Protein AF-A0A7Z9K3K5-F1 (afdb_monomer_lite)

Secondary structure (DSSP, 8-state):
-EETTEE-B-TTS-B---SSHHHHHHHHHHHHT--SS--TTT-HHHHHHHHHHHTGGGSHHHHHHHHH-

Radius of gyration: 13.38 Å; chains: 1; bounding box: 36×21×31 Å

Structure (mmCIF, N/CA/C/O backbone):
data_AF-A0A7Z9K3K5-F1
#
_entry.id   AF-A0A7Z9K3K5-F1
#
loop_
_atom_site.group_PDB
_atom_site.id
_atom_site.type_symbol
_atom_site.label_atom_id
_atom_site.label_alt_id
_atom_site.label_comp_id
_atom_site.label_asym_id
_atom_site.label_entity_id
_atom_site.label_seq_id
_atom_site.pdbx_PDB_ins_code
_atom_site.Cartn_x
_atom_site.Cartn_y
_atom_site.Cartn_z
_atom_site.occupancy
_atom_site.B_iso_or_equiv
_atom_site.auth_seq_id
_atom_site.auth_comp_id
_atom_site.auth_asym_id
_atom_site.auth_atom_id
_atom_site.pdbx_PDB_model_num
ATOM 1 N N . MET A 1 1 ? -9.755 3.730 -1.530 1.00 74.75 1 MET A N 1
ATOM 2 C CA . MET A 1 1 ? -9.494 2.854 -0.371 1.00 74.75 1 MET A CA 1
ATOM 3 C C . MET A 1 1 ? -9.363 3.748 0.842 1.00 74.75 1 MET A C 1
ATOM 5 O O . MET A 1 1 ? -8.596 4.705 0.790 1.00 74.75 1 MET A O 1
ATOM 9 N N . GLU A 1 2 ? -10.156 3.490 1.872 1.00 82.12 2 GLU A N 1
ATOM 10 C CA . GLU A 1 2 ? -10.280 4.343 3.054 1.00 82.12 2 GLU A CA 1
ATOM 11 C C . GLU A 1 2 ? -10.325 3.450 4.297 1.00 82.12 2 GLU A C 1
ATOM 13 O O . GLU A 1 2 ? -10.905 2.369 4.247 1.00 82.12 2 GLU A O 1
ATOM 18 N N . LEU A 1 3 ? -9.718 3.893 5.397 1.00 82.88 3 LEU A N 1
ATOM 19 C CA . LEU A 1 3 ? -9.842 3.270 6.717 1.00 82.88 3 LEU A CA 1
ATOM 20 C C . LEU A 1 3 ? -10.624 4.232 7.598 1.00 82.88 3 LEU A C 1
ATOM 22 O O . LEU A 1 3 ? -10.224 5.385 7.748 1.00 82.88 3 LEU A O 1
ATOM 26 N N . ASN A 1 4 ? -11.744 3.781 8.162 1.00 83.06 4 ASN A N 1
ATOM 27 C CA . ASN A 1 4 ? -12.615 4.615 9.000 1.00 83.06 4 ASN A CA 1
ATOM 28 C C . ASN A 1 4 ? -13.056 5.925 8.310 1.00 83.06 4 ASN A C 1
ATOM 30 O O . ASN A 1 4 ? -13.120 6.981 8.937 1.00 83.06 4 ASN A O 1
ATOM 34 N N . GLY A 1 5 ? -13.304 5.874 6.994 1.00 85.81 5 GLY A N 1
ATOM 35 C CA . GLY A 1 5 ? -13.672 7.046 6.188 1.00 85.81 5 GLY A CA 1
ATOM 36 C C . GLY A 1 5 ? -12.536 8.052 5.965 1.00 85.81 5 GLY A C 1
ATOM 37 O O . GLY A 1 5 ? -12.784 9.161 5.500 1.00 85.81 5 GLY A O 1
ATOM 38 N N . GLN A 1 6 ? -11.294 7.699 6.313 1.00 87.19 6 GLN A N 1
ATOM 39 C CA . GLN A 1 6 ? -10.106 8.500 6.031 1.00 87.19 6 GLN A CA 1
ATOM 40 C C . GLN A 1 6 ? -9.283 7.861 4.907 1.00 87.19 6 GLN A C 1
ATOM 42 O O . GLN A 1 6 ? -9.078 6.643 4.903 1.00 87.19 6 GLN A O 1
ATOM 47 N N . PRO A 1 7 ? -8.751 8.658 3.964 1.00 89.06 7 PRO A N 1
ATOM 48 C CA . PRO A 1 7 ? -7.865 8.141 2.936 1.00 89.06 7 PRO A CA 1
ATOM 49 C C . PRO A 1 7 ? -6.585 7.606 3.573 1.00 89.06 7 PRO A C 1
ATOM 51 O O . PRO A 1 7 ? -5.953 8.267 4.400 1.00 89.06 7 PRO A O 1
ATOM 54 N N . ILE A 1 8 ? -6.169 6.422 3.138 1.00 90.06 8 ILE A N 1
ATOM 55 C CA . ILE A 1 8 ? -4.963 5.780 3.656 1.00 90.06 8 ILE A CA 1
ATOM 56 C C . ILE A 1 8 ? -3.734 6.555 3.181 1.00 90.06 8 ILE A C 1
ATOM 58 O O . ILE A 1 8 ? -3.626 6.961 2.016 1.00 90.06 8 ILE A O 1
ATOM 62 N N . LYS A 1 9 ? -2.809 6.783 4.113 1.00 92.88 9 LYS A N 1
ATOM 63 C CA . LYS A 1 9 ? -1.568 7.516 3.878 1.00 92.88 9 LYS A CA 1
ATOM 64 C C . LYS A 1 9 ? -0.372 6.583 3.960 1.00 92.88 9 LYS A C 1
ATOM 66 O O . LYS A 1 9 ? -0.355 5.650 4.759 1.00 92.88 9 LYS A O 1
ATOM 71 N N . THR A 1 10 ? 0.637 6.883 3.158 1.00 93.19 10 THR A N 1
ATOM 72 C CA . THR A 1 10 ? 1.960 6.285 3.299 1.00 93.19 10 THR A CA 1
ATOM 73 C C . THR A 1 10 ? 2.655 6.840 4.552 1.00 93.19 10 THR A C 1
ATOM 75 O O . THR A 1 10 ? 2.283 7.923 5.028 1.00 93.19 10 THR A O 1
ATOM 78 N N . PRO A 1 11 ? 3.684 6.164 5.097 1.00 92.50 11 PRO A N 1
ATOM 79 C CA . PRO A 1 11 ? 4.527 6.721 6.157 1.00 92.50 11 PRO A CA 1
A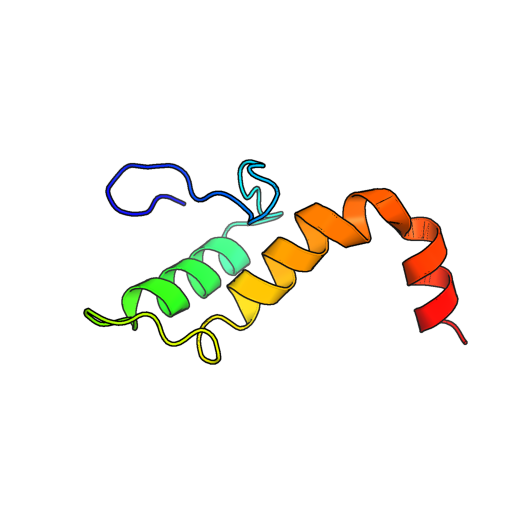TOM 80 C C . PRO A 1 11 ? 5.119 8.096 5.800 1.00 92.50 11 PRO A C 1
ATOM 82 O O . PRO A 1 11 ? 5.229 8.966 6.663 1.00 92.50 11 PRO A O 1
ATOM 85 N N . GLY A 1 12 ? 5.408 8.339 4.516 1.00 93.75 12 GLY A N 1
ATOM 86 C CA . GLY A 1 12 ? 5.805 9.637 3.964 1.00 93.75 12 GLY A CA 1
ATOM 87 C C . GLY A 1 12 ? 4.685 10.684 3.871 1.00 93.75 12 GLY A C 1
ATOM 88 O O . GLY A 1 12 ? 4.883 11.735 3.262 1.00 93.75 12 GLY A O 1
ATOM 89 N N . LYS A 1 13 ? 3.509 10.426 4.460 1.00 92.94 13 LYS A N 1
ATOM 90 C CA . LYS A 1 13 ? 2.312 11.291 4.474 1.00 92.94 13 LYS A CA 1
ATOM 91 C C . LYS A 1 13 ? 1.701 11.564 3.094 1.00 92.94 13 LYS A C 1
ATOM 93 O O . LYS A 1 13 ? 0.873 12.469 2.952 1.00 92.94 13 LYS A O 1
ATOM 98 N N . ARG A 1 14 ? 2.049 10.776 2.075 1.00 90.75 14 ARG A N 1
ATOM 99 C CA . ARG A 1 14 ? 1.425 10.849 0.747 1.00 90.75 14 ARG A CA 1
ATOM 100 C C . ARG A 1 14 ? 0.110 10.074 0.764 1.00 90.75 14 ARG A C 1
ATOM 102 O O . ARG A 1 14 ? -0.056 9.134 1.534 1.00 90.75 14 ARG A O 1
ATOM 109 N N . THR A 1 15 ? -0.852 10.468 -0.066 1.00 92.88 15 THR A N 1
ATOM 110 C CA . THR A 1 15 ? -2.033 9.620 -0.299 1.00 92.88 15 THR A CA 1
ATOM 111 C C . THR A 1 15 ? -1.587 8.345 -1.006 1.00 92.88 15 THR A C 1
ATOM 113 O O . THR A 1 15 ? -0.909 8.434 -2.028 1.00 92.88 15 THR A O 1
ATOM 116 N N . LEU A 1 16 ? -1.962 7.178 -0.477 1.00 93.06 16 LEU A N 1
ATOM 117 C CA . LEU A 1 16 ? -1.643 5.900 -1.105 1.00 93.06 16 LEU A CA 1
ATOM 118 C C . LEU A 1 16 ? -2.541 5.696 -2.334 1.00 93.06 16 LEU A C 1
ATOM 120 O O . LEU A 1 16 ? -3.711 5.332 -2.216 1.00 93.06 16 LEU A O 1
ATOM 124 N N . VAL A 1 17 ? -1.989 5.965 -3.517 1.00 93.31 17 VAL A N 1
ATOM 125 C CA . VAL A 1 17 ? -2.658 5.766 -4.809 1.00 93.31 17 VAL A CA 1
ATOM 126 C C . VAL A 1 17 ? -2.165 4.462 -5.422 1.00 93.31 17 VAL A C 1
ATOM 128 O O . VAL A 1 17 ? -0.961 4.244 -5.541 1.00 93.31 17 VAL A O 1
ATOM 131 N N . LEU A 1 18 ? -3.099 3.596 -5.810 1.00 94.69 18 LEU A N 1
ATOM 132 C CA . LEU A 1 18 ? -2.809 2.273 -6.358 1.00 94.69 18 LEU A CA 1
ATOM 133 C C . LEU A 1 18 ? -3.135 2.231 -7.861 1.00 94.69 18 LEU A C 1
ATOM 135 O O . LEU A 1 18 ? -4.110 2.853 -8.281 1.00 94.69 18 LEU A O 1
ATOM 139 N N . PRO A 1 19 ? -2.365 1.486 -8.675 1.00 93.69 19 PRO A N 1
ATOM 140 C CA . PRO A 1 19 ? -2.515 1.448 -10.132 1.00 93.69 19 PRO A CA 1
ATOM 141 C C . PRO A 1 19 ? -3.766 0.707 -10.634 1.00 93.69 19 PRO A C 1
ATOM 143 O O . PRO A 1 19 ? -4.038 0.734 -11.831 1.00 93.69 19 PRO A O 1
ATOM 146 N N . GLY A 1 20 ? -4.527 0.033 -9.765 1.00 95.19 20 GLY A N 1
ATOM 147 C CA . GLY A 1 20 ? -5.729 -0.690 -10.178 1.00 95.19 20 GLY A CA 1
ATOM 148 C C . GLY A 1 20 ? -6.547 -1.264 -9.024 1.00 95.19 20 GLY A C 1
ATOM 149 O O . GLY A 1 20 ? -6.063 -1.390 -7.896 1.00 95.19 20 GLY A O 1
ATOM 150 N N . CYS A 1 21 ? -7.794 -1.634 -9.330 1.00 94.69 21 CYS A N 1
ATOM 151 C CA . CYS A 1 21 ? -8.767 -2.122 -8.350 1.00 94.69 21 CYS A CA 1
ATOM 152 C C . CYS A 1 21 ? -8.342 -3.431 -7.679 1.00 94.69 21 CYS A C 1
ATOM 154 O O . CYS A 1 21 ? -8.426 -3.519 -6.463 1.00 94.69 21 CYS A O 1
ATOM 156 N N . ALA A 1 22 ? -7.808 -4.401 -8.427 1.00 96.06 22 ALA A N 1
ATOM 157 C CA . ALA A 1 22 ? -7.434 -5.703 -7.865 1.00 96.06 22 ALA A CA 1
ATOM 158 C C . ALA A 1 22 ? -6.400 -5.592 -6.726 1.00 96.06 22 ALA A C 1
ATOM 160 O O . ALA A 1 22 ? -6.513 -6.271 -5.708 1.00 96.06 22 ALA A O 1
ATOM 161 N N . LEU A 1 23 ? -5.413 -4.696 -6.864 1.00 95.56 23 LEU A N 1
ATOM 162 C CA . LEU A 1 23 ? -4.437 -4.446 -5.800 1.00 95.56 23 LEU A CA 1
ATOM 163 C C . LEU A 1 23 ? -5.075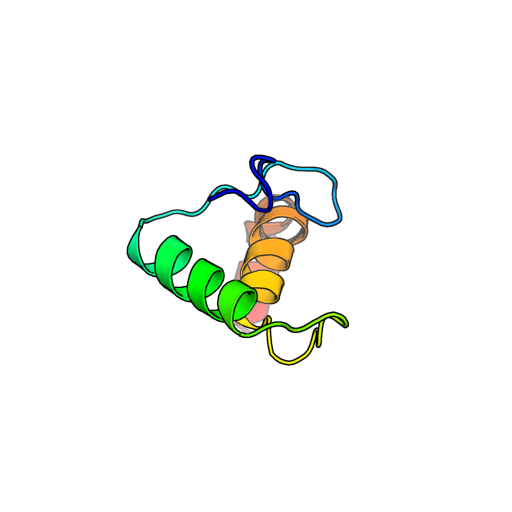 -3.717 -4.610 1.00 95.56 23 LEU A C 1
ATOM 165 O O . LEU A 1 23 ? -4.757 -4.025 -3.466 1.00 95.56 23 LEU A O 1
ATOM 169 N N . ALA A 1 24 ? -5.984 -2.774 -4.870 1.00 95.12 24 ALA A N 1
ATOM 170 C CA . ALA A 1 24 ? -6.717 -2.084 -3.813 1.00 95.12 24 ALA A CA 1
ATOM 171 C C . ALA A 1 24 ? -7.598 -3.041 -3.002 1.00 95.12 24 ALA A C 1
ATOM 173 O O . ALA A 1 24 ? -7.615 -2.955 -1.780 1.00 95.12 24 ALA A O 1
ATOM 174 N N . GLU A 1 25 ? -8.278 -3.977 -3.660 1.00 95.44 25 GLU A N 1
ATOM 175 C CA . GLU A 1 25 ? -9.079 -5.017 -3.009 1.00 95.44 25 GLU A CA 1
ATOM 176 C C . GLU A 1 25 ? -8.208 -5.977 -2.197 1.00 95.44 25 GLU A C 1
ATOM 178 O O . GLU A 1 25 ? -8.553 -6.316 -1.069 1.00 95.44 25 GLU A O 1
ATOM 183 N N . ALA A 1 26 ? -7.064 -6.398 -2.742 1.00 95.50 26 ALA A N 1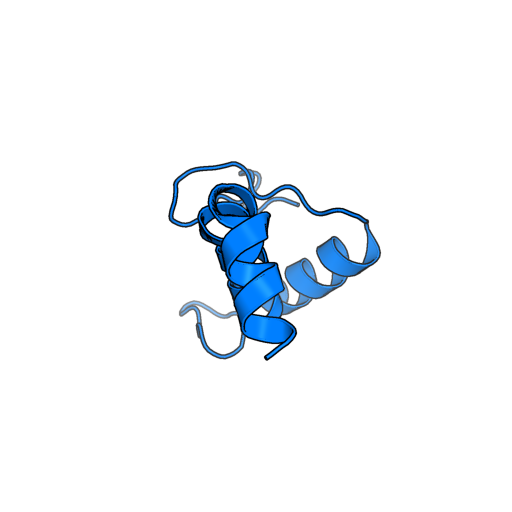
ATOM 184 C CA . ALA A 1 26 ? -6.142 -7.274 -2.030 1.00 95.50 26 ALA A CA 1
ATOM 185 C C . ALA A 1 26 ? -5.579 -6.605 -0.767 1.00 95.50 26 ALA A C 1
ATOM 187 O O . ALA A 1 26 ? -5.559 -7.228 0.289 1.00 95.50 26 ALA A O 1
ATOM 188 N N . ILE A 1 27 ? -5.189 -5.328 -0.854 1.00 95.31 27 ILE A N 1
ATOM 189 C CA . ILE A 1 27 ? -4.735 -4.558 0.308 1.00 95.31 27 ILE A CA 1
ATOM 190 C C . ILE A 1 27 ? -5.878 -4.351 1.306 1.00 95.31 27 ILE A C 1
ATOM 192 O O . ILE A 1 27 ? -5.668 -4.532 2.500 1.00 95.31 27 ILE A O 1
ATOM 196 N N . ALA A 1 28 ? -7.086 -4.011 0.848 1.00 93.81 28 ALA A N 1
ATOM 197 C CA . ALA A 1 28 ? -8.238 -3.859 1.735 1.00 93.81 28 ALA A CA 1
ATOM 198 C C . ALA A 1 28 ? -8.475 -5.128 2.568 1.00 93.81 28 ALA A C 1
ATOM 200 O O . ALA A 1 28 ? -8.633 -5.025 3.780 1.00 93.81 28 ALA A O 1
ATOM 201 N N . ARG A 1 29 ? -8.362 -6.315 1.955 1.00 94.12 29 ARG A N 1
ATOM 202 C CA . ARG A 1 29 ? -8.455 -7.594 2.673 1.00 94.12 29 ARG A CA 1
ATOM 203 C C . ARG A 1 29 ? -7.381 -7.750 3.747 1.00 94.12 29 ARG A C 1
ATOM 205 O O . ARG A 1 29 ? -7.710 -8.202 4.835 1.00 94.12 29 ARG A O 1
ATOM 212 N N . GLU A 1 30 ? -6.126 -7.359 3.489 1.00 94.50 30 GLU A N 1
ATOM 213 C CA . GLU A 1 30 ? -5.072 -7.394 4.523 1.00 94.50 30 GLU A CA 1
ATOM 214 C C . GLU A 1 30 ? -5.449 -6.553 5.749 1.00 94.50 30 GLU A C 1
ATOM 216 O O . GLU A 1 30 ? -5.149 -6.932 6.882 1.00 94.50 30 GLU A O 1
ATOM 221 N N . TRP A 1 31 ? -6.100 -5.409 5.524 1.00 92.44 31 TRP A N 1
ATOM 222 C CA . TRP A 1 31 ? -6.567 -4.524 6.588 1.00 92.44 31 TRP A CA 1
ATOM 223 C C . TRP A 1 31 ? -7.805 -5.064 7.306 1.00 92.44 31 TRP A C 1
ATOM 225 O O . TRP A 1 31 ? -7.886 -4.949 8.525 1.00 92.44 31 TRP A O 1
ATOM 235 N N . GLU A 1 32 ? -8.736 -5.692 6.587 1.00 92.25 32 GLU A N 1
ATOM 236 C CA . GLU A 1 32 ? -9.920 -6.337 7.172 1.00 92.25 32 GLU A CA 1
ATOM 237 C C . GLU A 1 32 ? -9.560 -7.508 8.097 1.00 92.25 32 GLU A C 1
ATOM 239 O O . GLU A 1 32 ? -10.309 -7.805 9.023 1.00 92.25 32 GLU A O 1
ATOM 244 N N . THR A 1 33 ? -8.413 -8.165 7.888 1.00 91.56 33 THR A N 1
ATOM 245 C CA . THR A 1 33 ? -7.951 -9.246 8.773 1.00 91.56 33 THR A CA 1
ATOM 246 C C . THR A 1 33 ? -7.268 -8.761 10.055 1.00 91.56 33 THR A C 1
ATOM 248 O O . THR A 1 33 ? -6.867 -9.594 10.867 1.00 91.56 33 THR A O 1
ATOM 251 N N . GLN A 1 34 ? -7.077 -7.451 10.241 1.00 90.75 34 GLN A N 1
ATOM 252 C CA . GLN A 1 34 ? -6.426 -6.909 11.438 1.00 90.75 34 GLN A CA 1
ATOM 253 C C . GLN A 1 34 ? -7.413 -6.799 12.609 1.00 90.75 34 GLN A C 1
ATOM 255 O O . GLN A 1 34 ? -8.583 -6.473 12.422 1.00 90.75 34 GLN A O 1
ATOM 260 N N . GLY A 1 35 ? -6.928 -7.064 13.824 1.00 89.44 35 GLY A N 1
ATOM 261 C CA . GLY A 1 35 ? -7.680 -6.853 15.064 1.00 89.44 35 GLY A CA 1
ATOM 262 C C . GLY A 1 35 ? -7.372 -5.497 15.705 1.00 89.44 35 GLY A C 1
ATOM 263 O O . GLY A 1 35 ? -6.944 -4.559 15.036 1.00 89.44 35 GLY A O 1
ATOM 264 N N . ASP A 1 36 ? -7.525 -5.406 17.030 1.00 89.88 36 ASP A N 1
ATOM 265 C CA . ASP A 1 36 ? -7.185 -4.198 17.803 1.00 89.88 36 ASP A CA 1
ATOM 266 C C . ASP A 1 36 ? -5.708 -3.790 17.687 1.00 89.88 36 ASP A C 1
ATOM 268 O O . ASP A 1 36 ? -5.369 -2.611 17.782 1.00 89.88 36 ASP A O 1
ATOM 272 N N . THR A 1 37 ? -4.819 -4.767 17.489 1.00 91.88 37 THR A N 1
ATOM 273 C CA . THR A 1 37 ? -3.395 -4.537 17.226 1.00 91.88 37 THR A CA 1
ATOM 274 C C . THR A 1 37 ? -3.083 -4.890 15.782 1.00 91.88 37 THR A C 1
ATOM 276 O O . THR A 1 37 ? -3.446 -5.962 15.300 1.00 91.88 37 THR A O 1
ATOM 279 N N . VAL A 1 38 ? -2.403 -3.974 15.096 1.00 90.88 38 VAL A N 1
ATOM 280 C CA . VAL A 1 38 ? -2.004 -4.159 13.701 1.00 90.88 38 VAL A CA 1
ATOM 281 C C . VAL A 1 38 ? -0.727 -4.989 13.635 1.00 90.88 38 VAL A C 1
ATOM 283 O O . VAL A 1 38 ? 0.329 -4.562 14.107 1.00 90.88 38 VAL A O 1
ATOM 286 N N . GLU A 1 39 ? -0.806 -6.137 12.971 1.00 92.94 39 GLU A N 1
ATOM 287 C CA . GLU A 1 39 ? 0.323 -7.031 12.743 1.00 92.94 39 GLU A CA 1
ATOM 288 C C . GLU A 1 39 ? 0.999 -6.693 11.409 1.00 92.94 39 GLU A C 1
ATOM 290 O O . GLU A 1 39 ? 0.604 -7.139 10.330 1.00 92.94 39 GLU A O 1
ATOM 295 N N . LEU A 1 40 ? 2.063 -5.887 11.473 1.00 90.56 40 LEU A N 1
ATOM 296 C CA . LEU A 1 40 ? 2.739 -5.343 10.286 1.00 90.56 40 LEU A CA 1
ATOM 297 C C . LEU A 1 40 ? 3.275 -6.410 9.317 1.00 90.56 40 LEU A C 1
ATOM 299 O O . LEU A 1 40 ? 3.463 -6.118 8.135 1.00 90.56 40 LEU A O 1
ATOM 303 N N . TYR A 1 41 ? 3.545 -7.629 9.790 1.00 90.56 41 TYR A N 1
ATOM 304 C CA . TYR A 1 41 ? 4.021 -8.718 8.933 1.00 90.56 41 TYR A CA 1
ATOM 305 C C . TYR A 1 41 ? 2.923 -9.290 8.024 1.00 90.56 41 TYR A C 1
ATOM 307 O O . TYR A 1 41 ? 3.253 -9.861 6.988 1.00 90.56 41 TYR A O 1
ATOM 315 N N . VAL A 1 42 ? 1.644 -9.109 8.377 1.00 91.69 42 VAL A N 1
ATOM 316 C CA . VAL A 1 42 ? 0.487 -9.530 7.565 1.00 91.69 42 VAL A CA 1
ATOM 317 C C . VAL A 1 42 ? 0.178 -8.510 6.466 1.00 91.69 42 VAL A C 1
ATOM 319 O O . VAL A 1 42 ? -0.351 -8.868 5.421 1.00 91.69 42 VAL A O 1
ATOM 322 N N . LEU A 1 43 ? 0.565 -7.248 6.666 1.00 93.88 43 LEU A N 1
ATOM 323 C CA . LEU A 1 43 ? 0.352 -6.143 5.728 1.00 93.88 43 LEU A CA 1
ATOM 324 C C . LEU A 1 43 ? 1.424 -6.092 4.616 1.00 93.88 43 LEU A C 1
ATOM 326 O O . LEU A 1 43 ? 2.046 -5.050 4.381 1.00 93.88 43 LEU A O 1
ATOM 330 N N . LEU A 1 44 ? 1.710 -7.217 3.957 1.00 95.69 44 LEU A N 1
ATOM 331 C CA . LEU A 1 44 ? 2.794 -7.323 2.974 1.00 95.69 44 LEU A CA 1
ATOM 332 C C . LEU A 1 44 ? 2.562 -6.429 1.748 1.00 95.69 44 LEU A C 1
ATOM 334 O O . LEU A 1 44 ? 3.452 -5.660 1.377 1.00 95.69 44 LEU A O 1
ATOM 338 N N . LEU A 1 45 ? 1.385 -6.498 1.126 1.00 96.31 45 LEU A N 1
ATOM 339 C CA . LEU A 1 45 ? 1.046 -5.704 -0.056 1.00 96.31 45 LEU A CA 1
ATOM 340 C C . LEU A 1 45 ? 0.996 -4.219 0.290 1.00 96.31 45 LEU A C 1
ATOM 342 O O . LEU A 1 45 ? 1.519 -3.393 -0.457 1.00 96.31 45 LEU A O 1
ATOM 346 N N . THR A 1 46 ? 0.450 -3.879 1.457 1.00 95.44 46 THR A N 1
ATOM 347 C CA . THR A 1 46 ? 0.468 -2.513 1.991 1.00 95.44 46 THR A CA 1
ATOM 348 C C . THR A 1 46 ? 1.899 -1.987 2.127 1.00 95.44 46 THR A C 1
ATOM 350 O O . THR A 1 46 ? 2.197 -0.871 1.700 1.00 95.44 46 THR A O 1
ATOM 353 N N . ARG A 1 47 ? 2.814 -2.783 2.696 1.00 95.19 47 ARG A N 1
ATOM 354 C CA . ARG A 1 47 ? 4.226 -2.402 2.857 1.00 95.19 47 ARG A CA 1
ATOM 355 C C . ARG A 1 47 ? 4.919 -2.213 1.513 1.00 95.19 47 ARG A C 1
ATOM 357 O O . ARG A 1 47 ? 5.598 -1.207 1.336 1.00 95.19 47 ARG A O 1
ATOM 364 N N . LEU A 1 48 ? 4.706 -3.124 0.565 1.00 95.69 48 LEU A N 1
ATOM 365 C CA . LEU A 1 48 ? 5.245 -3.000 -0.791 1.00 95.69 48 LEU A CA 1
ATOM 366 C C . LEU A 1 48 ? 4.722 -1.741 -1.490 1.00 95.69 48 LEU A C 1
ATOM 368 O O . LEU A 1 48 ? 5.502 -1.010 -2.096 1.00 95.69 48 LEU A O 1
ATOM 372 N N . ALA A 1 49 ? 3.427 -1.445 -1.362 1.00 96.00 49 ALA A N 1
ATOM 373 C CA . ALA A 1 49 ? 2.825 -0.254 -1.949 1.00 96.00 49 ALA A CA 1
ATOM 374 C C . ALA A 1 49 ? 3.375 1.041 -1.322 1.00 96.00 49 ALA A C 1
ATOM 376 O O . ALA A 1 49 ? 3.667 1.996 -2.041 1.00 96.00 49 ALA A O 1
ATOM 377 N N . ASN A 1 50 ? 3.601 1.055 -0.005 1.00 95.25 50 ASN A N 1
ATOM 378 C CA . ASN A 1 50 ? 4.256 2.169 0.683 1.00 95.25 50 ASN A CA 1
ATOM 379 C C . ASN A 1 50 ? 5.693 2.375 0.187 1.00 95.25 50 ASN A C 1
ATOM 381 O O . ASN A 1 50 ? 6.058 3.491 -0.174 1.00 95.25 50 ASN A O 1
ATOM 385 N N . SER A 1 51 ? 6.493 1.307 0.106 1.00 95.19 51 SER A N 1
ATOM 386 C CA . SER A 1 51 ? 7.857 1.371 -0.434 1.00 95.19 51 SER A CA 1
ATOM 387 C C . SER A 1 51 ? 7.872 1.856 -1.883 1.00 95.19 51 SER A C 1
ATOM 389 O O . SER A 1 51 ? 8.693 2.698 -2.245 1.00 95.19 51 SER A O 1
ATOM 391 N N . ALA A 1 52 ? 6.934 1.387 -2.707 1.00 95.19 52 ALA A N 1
ATOM 392 C CA . ALA A 1 52 ? 6.804 1.847 -4.081 1.00 95.19 52 ALA A CA 1
ATOM 393 C C . ALA A 1 52 ? 6.514 3.358 -4.154 1.00 95.19 52 ALA A C 1
ATOM 395 O O . ALA A 1 52 ? 7.139 4.062 -4.945 1.00 95.19 52 ALA A O 1
ATOM 396 N N . ALA A 1 53 ? 5.609 3.865 -3.314 1.00 93.88 53 ALA A N 1
ATOM 397 C CA . ALA A 1 53 ? 5.166 5.259 -3.337 1.00 93.88 53 ALA A CA 1
ATOM 398 C C . ALA A 1 53 ? 6.154 6.254 -2.695 1.00 93.88 53 ALA A C 1
ATOM 400 O O . ALA A 1 53 ? 6.306 7.379 -3.186 1.00 93.88 53 ALA A O 1
ATOM 401 N N . ASP A 1 54 ? 6.813 5.868 -1.601 1.00 94.62 54 ASP A N 1
ATOM 402 C CA . ASP A 1 54 ? 7.700 6.757 -0.840 1.00 94.62 54 ASP A CA 1
ATOM 403 C C . ASP A 1 54 ? 9.167 6.656 -1.274 1.00 94.62 54 ASP A C 1
ATOM 405 O O . ASP A 1 54 ? 9.891 7.648 -1.192 1.00 94.62 54 ASP A O 1
ATOM 409 N N . TYR A 1 55 ? 9.611 5.492 -1.753 1.00 93.56 55 TYR A N 1
ATOM 410 C CA . TYR A 1 55 ? 11.013 5.252 -2.099 1.00 93.56 55 TYR A CA 1
ATOM 411 C C . TYR A 1 55 ? 11.207 5.077 -3.607 1.00 93.56 55 TYR A C 1
ATOM 413 O O . TYR A 1 55 ? 11.793 5.944 -4.259 1.00 93.56 55 TYR A O 1
ATOM 421 N N . VAL A 1 56 ? 10.643 4.013 -4.187 1.00 94.31 56 VAL A N 1
ATOM 422 C CA . VAL A 1 56 ? 10.904 3.636 -5.590 1.00 94.31 56 VAL A CA 1
ATOM 423 C C . VAL A 1 56 ? 10.446 4.720 -6.561 1.00 94.31 56 VAL A C 1
ATOM 425 O O . VAL A 1 56 ? 11.153 5.022 -7.516 1.00 94.31 56 VAL A O 1
ATOM 428 N N . ALA A 1 57 ? 9.303 5.362 -6.314 1.00 91.81 57 ALA A N 1
ATOM 429 C CA . ALA A 1 57 ? 8.805 6.437 -7.168 1.00 91.81 57 ALA A CA 1
ATOM 430 C C . ALA A 1 57 ? 9.786 7.618 -7.285 1.00 91.81 57 ALA A C 1
ATOM 432 O O . ALA A 1 57 ? 9.854 8.243 -8.339 1.00 91.81 57 ALA A O 1
ATOM 433 N N . ASN A 1 58 ? 10.562 7.907 -6.233 1.00 92.12 58 ASN A N 1
ATOM 434 C CA . ASN A 1 58 ? 11.537 9.001 -6.235 1.00 92.12 58 ASN A CA 1
ATOM 435 C C . ASN A 1 58 ? 12.912 8.576 -6.793 1.00 92.12 58 ASN A C 1
ATOM 437 O O . ASN A 1 58 ? 13.698 9.440 -7.167 1.00 92.12 58 ASN A O 1
ATOM 441 N N . GLN A 1 59 ? 13.221 7.273 -6.827 1.00 94.88 59 GLN A N 1
ATOM 442 C CA . GL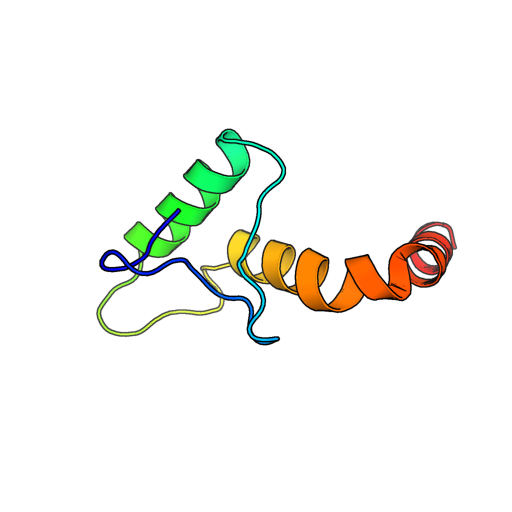N A 1 59 ? 14.543 6.728 -7.184 1.00 94.88 59 GLN A CA 1
ATOM 443 C C . GLN A 1 59 ? 14.462 5.619 -8.243 1.00 94.88 59 GLN A C 1
ATOM 445 O O . GLN A 1 59 ? 15.268 4.692 -8.255 1.00 94.88 59 GLN A O 1
ATOM 450 N N . ARG A 1 60 ? 13.474 5.697 -9.140 1.00 92.88 60 ARG A N 1
ATOM 451 C CA . ARG A 1 60 ? 13.120 4.598 -10.048 1.00 92.88 60 ARG A CA 1
ATOM 452 C C . ARG A 1 60 ? 14.305 4.083 -10.863 1.00 92.88 60 ARG A C 1
ATOM 454 O O . ARG A 1 60 ? 14.460 2.875 -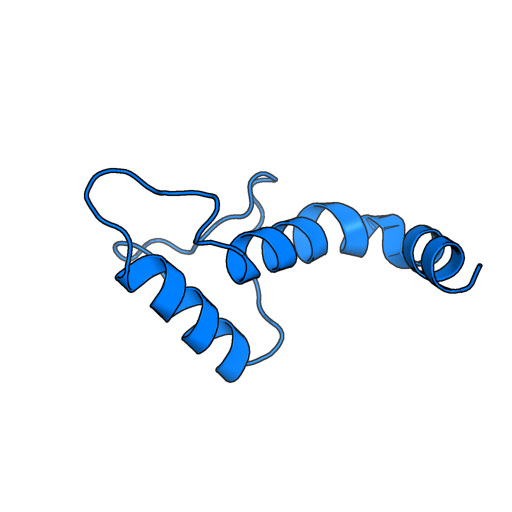10.967 1.00 92.88 60 ARG A O 1
ATOM 461 N N . GLU A 1 61 ? 15.108 4.975 -11.439 1.00 94.50 61 GLU A N 1
ATOM 462 C CA . GLU A 1 61 ? 16.250 4.583 -12.278 1.00 94.50 61 GLU A CA 1
ATOM 463 C C . GLU A 1 61 ? 17.303 3.797 -11.493 1.00 94.50 61 GLU A C 1
ATOM 465 O O . GLU A 1 61 ? 17.765 2.764 -11.964 1.00 94.50 61 GLU A O 1
ATOM 470 N N . LEU A 1 62 ? 17.623 4.238 -10.272 1.00 94.06 62 LEU A N 1
ATOM 471 C CA . LEU A 1 62 ? 18.566 3.543 -9.394 1.00 94.06 62 LEU A CA 1
ATOM 472 C C . LEU A 1 62 ? 18.063 2.136 -9.056 1.00 94.06 62 LEU A C 1
ATOM 474 O O . LEU A 1 62 ? 18.776 1.165 -9.279 1.00 94.06 62 LEU A O 1
ATOM 478 N N . VAL A 1 63 ? 16.805 2.028 -8.619 1.00 92.88 63 VAL A N 1
ATOM 479 C CA . VAL A 1 63 ? 16.192 0.742 -8.250 1.00 92.88 63 VAL A CA 1
ATOM 480 C C . VAL A 1 63 ? 16.110 -0.210 -9.446 1.00 92.88 63 VAL A C 1
ATOM 482 O O . VAL A 1 63 ? 16.284 -1.412 -9.288 1.00 92.88 63 VAL A O 1
ATOM 485 N N . VAL A 1 64 ? 15.840 0.299 -10.652 1.00 95.06 64 VAL A N 1
ATOM 486 C CA . VAL A 1 64 ? 15.833 -0.530 -11.866 1.00 95.06 64 VAL A CA 1
ATOM 487 C C . VAL A 1 64 ? 17.223 -1.089 -12.152 1.00 95.06 64 VAL A C 1
ATOM 489 O O . VAL A 1 64 ? 17.324 -2.269 -12.470 1.00 95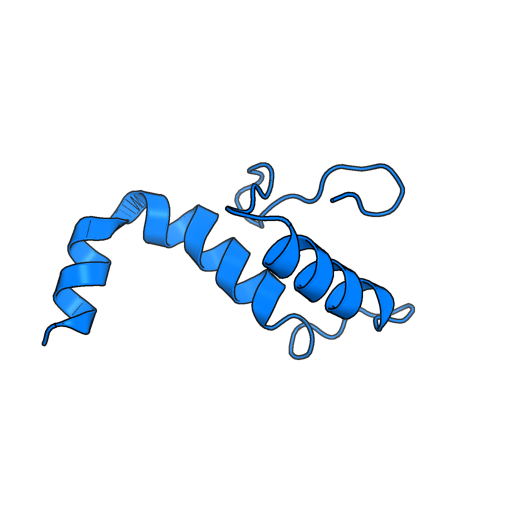.06 64 VAL A O 1
ATOM 492 N N . ASN A 1 65 ? 18.275 -0.281 -12.016 1.00 95.38 65 ASN A N 1
ATOM 493 C CA . ASN A 1 65 ? 19.642 -0.743 -12.249 1.00 95.38 65 ASN A CA 1
ATOM 494 C C . ASN A 1 65 ? 20.050 -1.832 -11.245 1.00 95.38 65 ASN A C 1
ATOM 496 O O . ASN A 1 65 ? 20.553 -2.862 -11.676 1.00 95.38 65 ASN A O 1
ATOM 500 N N . GLU A 1 66 ? 19.735 -1.670 -9.954 1.00 92.94 66 GLU A N 1
ATOM 501 C CA . GLU A 1 66 ? 20.032 -2.679 -8.919 1.00 92.94 66 GLU A CA 1
ATOM 502 C C . GLU A 1 66 ? 19.355 -4.039 -9.164 1.00 92.94 66 GLU A C 1
ATOM 504 O O . GLU A 1 66 ? 19.843 -5.061 -8.700 1.00 92.94 66 GLU A O 1
ATOM 509 N N . VAL A 1 67 ? 18.212 -4.069 -9.859 1.00 90.19 67 VAL A N 1
ATOM 510 C CA . VAL A 1 67 ? 17.477 -5.314 -10.157 1.00 90.19 67 VAL A CA 1
ATOM 511 C C . VAL A 1 67 ? 18.027 -6.036 -11.393 1.00 90.19 67 VAL A C 1
ATOM 513 O O . VAL A 1 67 ? 17.765 -7.224 -11.574 1.00 90.19 67 VAL A O 1
ATOM 516 N N . VAL A 1 68 ? 18.722 -5.319 -12.279 1.00 88.62 68 VAL A N 1
ATOM 517 C CA . VAL A 1 68 ? 19.241 -5.859 -13.547 1.00 88.62 68 VAL A CA 1
ATOM 518 C C . VAL A 1 68 ? 20.657 -6.438 -13.394 1.00 88.62 68 VAL A C 1
ATOM 520 O O . VAL A 1 68 ? 21.074 -7.214 -14.255 1.00 88.62 68 VAL A O 1
ATOM 523 N N . GLU A 1 69 ? 21.369 -6.094 -12.316 1.00 66.25 69 GLU A N 1
ATOM 524 C CA . GLU A 1 69 ? 22.653 -6.701 -11.913 1.00 66.25 69 GLU A CA 1
ATOM 525 C C . GLU A 1 69 ? 22.481 -8.083 -11.258 1.00 66.25 69 GLU A C 1
ATOM 527 O O . GLU A 1 69 ? 23.322 -8.966 -11.552 1.00 66.25 69 GLU A O 1
#

Sequence (69 aa):
MELNGQPIKTPGKRTLVLPGCALAEAIAREWETQGDTVELYVLLLTRLANSAADYVANQRELVVNEVVE

pLDDT: mean 92.04, std 4.87, range [66.25, 96.31]

Foldseek 3Di:
DADPNHFDAAPVRHRQDDPDDVLVVVQVVLVVPDDPDRDVVSNVSVVVSSCCVPPCVVVVVVVVVVVVD